Protein AF-A0A7W1V692-F1 (afdb_monomer)

pLDDT: mean 89.04, std 7.72, range [63.91, 97.75]

Solvent-accessible surface area (backbone atoms only — not comparable to full-atom values): 4303 Å² total; per-residue (Å²): 112,71,87,75,35,94,90,46,84,87,80,73,99,79,73,60,77,89,77,35,76,56,87,85,51,88,48,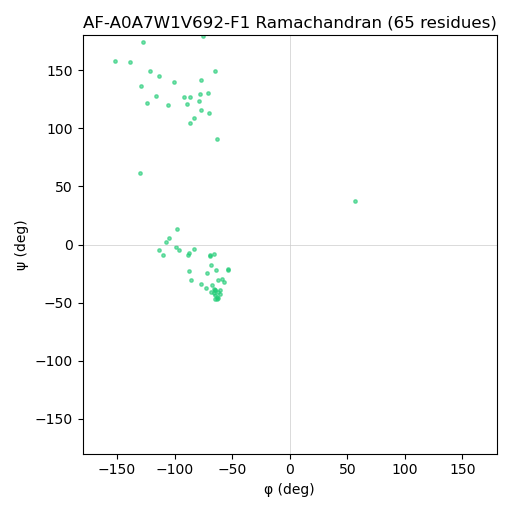85,82,42,52,61,56,40,44,48,26,45,56,23,43,77,69,79,41,61,30,76,35,81,48,65,68,57,25,68,72,40,60,89,31,30,42,67,54,84,132

Secondary structure (DSSP, 8-state):
-GGG-TT-----S-S-GGGS--TT--SGGGHHHHHHHHHHHHTT--EEES-HHHHHHSTTTEEEPP-

Structure (mmCIF, N/CA/C/O backbone):
data_AF-A0A7W1V692-F1
#
_entry.id   AF-A0A7W1V692-F1
#
loop_
_atom_site.group_PDB
_atom_site.id
_atom_site.type_symbol
_atom_site.label_atom_id
_atom_site.label_alt_id
_atom_site.label_comp_id
_atom_site.label_asym_id
_atom_site.label_entity_id
_atom_site.label_seq_id
_atom_site.pdbx_PDB_ins_code
_atom_site.Cartn_x
_atom_site.Cartn_y
_atom_site.Cartn_z
_atom_site.occupancy
_atom_site.B_iso_or_equiv
_atom_site.auth_seq_id
_atom_site.auth_comp_id
_atom_site.auth_asym_id
_atom_site.auth_atom_id
_atom_site.pdbx_PDB_model_num
ATOM 1 N N . MET A 1 1 ? 13.901 15.171 -12.348 1.00 63.91 1 MET A N 1
ATOM 2 C CA . MET A 1 1 ? 12.529 14.701 -12.066 1.00 63.91 1 MET A CA 1
ATOM 3 C C . MET A 1 1 ? 12.639 13.437 -11.221 1.00 63.91 1 MET A C 1
ATOM 5 O O . MET A 1 1 ? 13.557 12.668 -11.469 1.00 63.91 1 MET A O 1
ATOM 9 N N . LEU A 1 2 ? 11.783 13.221 -10.217 1.00 69.38 2 LEU A N 1
ATOM 10 C CA . LEU A 1 2 ? 11.910 12.071 -9.298 1.00 69.38 2 LEU A CA 1
ATOM 11 C C . LEU A 1 2 ? 11.898 10.708 -10.020 1.00 69.38 2 LEU A C 1
ATOM 13 O O . LEU A 1 2 ? 12.624 9.809 -9.613 1.00 69.38 2 LEU A O 1
ATOM 17 N N . TYR A 1 3 ? 11.174 10.591 -11.137 1.00 69.69 3 TYR A N 1
ATOM 18 C CA . TYR A 1 3 ? 11.039 9.350 -11.914 1.00 69.69 3 TYR A CA 1
ATOM 19 C C . TYR A 1 3 ? 12.310 8.885 -12.651 1.00 69.69 3 TYR A C 1
ATOM 21 O O . TYR A 1 3 ? 12.327 7.783 -13.181 1.00 69.69 3 TYR A O 1
ATOM 29 N N . THR A 1 4 ? 13.366 9.703 -12.723 1.00 82.19 4 THR A N 1
ATOM 30 C CA . THR A 1 4 ? 14.668 9.300 -13.298 1.00 82.19 4 THR A CA 1
ATOM 31 C C . THR A 1 4 ? 15.747 9.110 -12.238 1.00 82.19 4 THR A C 1
ATOM 33 O O . THR A 1 4 ? 16.911 8.900 -12.572 1.00 82.19 4 THR A O 1
ATOM 36 N N . SER A 1 5 ? 15.409 9.283 -10.959 1.00 88.69 5 SER A N 1
ATOM 37 C CA . SER A 1 5 ? 16.369 9.120 -9.874 1.00 88.69 5 SER A CA 1
ATOM 38 C C . SER A 1 5 ? 16.703 7.636 -9.708 1.00 88.69 5 SER A C 1
ATOM 40 O O . SER A 1 5 ? 15.778 6.852 -9.527 1.00 88.69 5 SER A O 1
ATOM 42 N N . PRO A 1 6 ? 17.984 7.230 -9.641 1.00 89.81 6 PRO A N 1
ATOM 43 C CA . PRO A 1 6 ? 18.347 5.836 -9.361 1.00 89.81 6 PRO A CA 1
ATOM 44 C C . PRO A 1 6 ? 17.946 5.389 -7.943 1.00 89.81 6 PRO A C 1
ATOM 46 O O . PRO A 1 6 ? 18.068 4.220 -7.604 1.00 89.81 6 PRO A O 1
ATOM 49 N N . ARG A 1 7 ? 17.493 6.324 -7.096 1.00 88.81 7 ARG A N 1
ATOM 50 C CA . ARG A 1 7 ? 16.989 6.063 -5.741 1.00 88.81 7 ARG A CA 1
ATOM 51 C C . ARG A 1 7 ? 15.490 5.752 -5.703 1.00 88.81 7 ARG A C 1
ATOM 53 O O . ARG A 1 7 ? 14.984 5.453 -4.628 1.00 88.81 7 ARG A O 1
ATOM 60 N N . CYS A 1 8 ? 14.781 5.919 -6.817 1.00 89.12 8 CYS A N 1
ATOM 61 C CA . CYS A 1 8 ? 13.338 5.737 -6.896 1.00 89.12 8 CYS A CA 1
ATOM 62 C C . CYS A 1 8 ? 13.032 4.710 -7.982 1.00 89.12 8 CYS A C 1
ATOM 64 O O . CYS A 1 8 ? 13.378 4.909 -9.143 1.00 89.12 8 CYS A O 1
ATOM 66 N N . GLU A 1 9 ? 12.356 3.637 -7.599 1.00 91.50 9 GLU A N 1
ATOM 67 C CA . GLU A 1 9 ? 11.817 2.655 -8.529 1.00 91.50 9 GLU A CA 1
ATOM 68 C C . GLU A 1 9 ? 10.322 2.918 -8.727 1.00 91.50 9 GLU A C 1
ATOM 70 O O . GLU A 1 9 ? 9.615 3.279 -7.785 1.00 91.50 9 GLU A O 1
ATOM 75 N N . PHE A 1 10 ? 9.846 2.779 -9.964 1.00 91.19 10 PHE A N 1
ATOM 76 C CA . PHE A 1 10 ? 8.423 2.871 -10.268 1.00 91.19 10 PHE A CA 1
ATOM 77 C C . PHE A 1 10 ? 7.790 1.482 -10.214 1.00 91.19 10 PHE A C 1
ATOM 79 O O . PHE A 1 10 ? 8.229 0.577 -10.923 1.00 91.19 10 PHE A O 1
ATOM 86 N N . TRP A 1 11 ? 6.717 1.344 -9.439 1.00 93.56 11 TRP A N 1
ATOM 87 C CA . TRP A 1 11 ? 5.898 0.137 -9.417 1.00 93.56 11 TRP A CA 1
ATOM 88 C C . TRP A 1 11 ? 4.572 0.394 -10.148 1.00 93.56 11 TRP A C 1
ATOM 90 O O . TRP A 1 11 ? 3.836 1.304 -9.757 1.00 93.56 11 TRP A O 1
ATOM 100 N N . PRO A 1 12 ? 4.270 -0.355 -11.227 1.00 93.56 12 PRO A N 1
ATOM 101 C CA . PRO A 1 12 ? 3.004 -0.233 -11.942 1.00 93.56 12 PRO A CA 1
ATOM 102 C C . PRO A 1 12 ? 1.854 -0.882 -11.156 1.00 93.56 12 PRO A C 1
ATOM 104 O O . PRO A 1 12 ? 2.062 -1.475 -10.098 1.00 93.56 12 PRO A O 1
ATOM 107 N N . ASP A 1 13 ? 0.641 -0.814 -11.711 1.00 93.25 13 ASP A N 1
ATOM 108 C CA . ASP A 1 13 ? -0.482 -1.650 -11.273 1.00 93.25 13 ASP A CA 1
ATOM 109 C C . ASP A 1 13 ? -0.152 -3.129 -11.534 1.00 93.25 13 ASP A C 1
ATOM 111 O O . ASP A 1 13 ? -0.327 -3.639 -12.642 1.00 93.25 13 ASP A O 1
ATOM 115 N N . ALA A 1 14 ? 0.446 -3.775 -10.535 1.00 93.12 14 ALA A N 1
ATOM 116 C CA . ALA A 1 14 ? 1.076 -5.084 -10.677 1.00 93.12 14 ALA A CA 1
ATOM 117 C C . ALA A 1 14 ? 0.317 -6.210 -9.959 1.00 93.12 14 ALA A C 1
ATOM 119 O O . ALA A 1 14 ? 0.649 -7.381 -10.151 1.00 93.12 14 ALA A O 1
ATOM 120 N N . ILE A 1 15 ? -0.689 -5.877 -9.145 1.00 93.81 15 ILE A N 1
ATOM 121 C CA . ILE A 1 15 ? -1.472 -6.850 -8.377 1.00 93.81 15 ILE A CA 1
ATOM 122 C C . ILE A 1 15 ? -2.953 -6.768 -8.728 1.00 93.81 15 ILE A C 1
ATOM 124 O O . ILE A 1 15 ? -3.492 -5.712 -9.042 1.00 93.81 15 ILE A O 1
ATOM 128 N N . SER A 1 16 ? -3.651 -7.899 -8.643 1.00 89.62 16 SER A N 1
ATOM 129 C CA . SER A 1 16 ? -5.101 -7.894 -8.803 1.00 89.62 16 SER A CA 1
ATOM 130 C C . SER A 1 16 ? -5.772 -7.372 -7.536 1.00 89.62 16 SER A C 1
ATOM 132 O O . SER A 1 16 ? -5.431 -7.800 -6.438 1.00 89.62 16 SER A O 1
ATOM 134 N N . TYR A 1 17 ? -6.846 -6.590 -7.682 1.00 83.06 17 TYR A N 1
ATOM 135 C CA . TYR A 1 17 ? -7.733 -6.239 -6.564 1.00 83.06 17 TYR A CA 1
ATOM 136 C C . TYR A 1 17 ? -8.270 -7.450 -5.785 1.00 83.06 17 TYR A C 1
ATOM 138 O O . TYR A 1 17 ? -8.632 -7.313 -4.625 1.00 83.06 17 TYR A O 1
ATOM 146 N N . ARG A 1 18 ? -8.298 -8.649 -6.385 1.00 82.88 18 ARG A N 1
ATOM 147 C CA . ARG A 1 18 ? -8.677 -9.890 -5.684 1.00 82.88 18 ARG A CA 1
ATOM 148 C C . ARG A 1 18 ? -7.664 -10.342 -4.629 1.00 82.88 18 ARG A C 1
ATOM 150 O O . ARG A 1 18 ? -7.990 -11.199 -3.821 1.00 82.88 18 ARG A O 1
ATOM 157 N N . GLN A 1 19 ? -6.439 -9.831 -4.696 1.00 80.25 19 GLN A N 1
ATOM 158 C CA . GLN A 1 19 ? -5.353 -10.134 -3.764 1.00 80.25 19 GLN A CA 1
ATOM 159 C C . GLN A 1 19 ? -5.240 -9.076 -2.660 1.00 80.25 19 GLN A C 1
ATOM 161 O O . GLN A 1 19 ? -4.424 -9.228 -1.758 1.00 80.25 19 GLN A O 1
ATOM 166 N N . VAL A 1 20 ? -6.038 -8.007 -2.743 1.00 85.56 20 VAL A N 1
ATOM 167 C CA . VAL A 1 20 ? -6.084 -6.942 -1.745 1.00 85.56 20 VAL A CA 1
ATOM 168 C C . VAL A 1 20 ? -7.071 -7.352 -0.663 1.00 85.56 20 VAL A C 1
ATOM 170 O O . VAL A 1 20 ? -8.224 -7.667 -0.958 1.00 85.56 20 VAL A O 1
ATOM 173 N N . ASP A 1 21 ? -6.622 -7.329 0.587 1.00 81.44 21 ASP A N 1
ATOM 174 C CA . ASP A 1 21 ? -7.520 -7.444 1.726 1.00 81.44 21 ASP A CA 1
ATOM 175 C C . ASP A 1 21 ? -8.352 -6.158 1.845 1.00 81.44 21 ASP A C 1
ATOM 177 O O . ASP A 1 21 ? -7.835 -5.070 2.108 1.00 81.44 21 ASP A O 1
ATOM 181 N N . LEU A 1 22 ? -9.655 -6.293 1.609 1.00 82.62 22 LEU A N 1
ATOM 182 C CA . LEU A 1 22 ? -10.621 -5.204 1.691 1.00 82.62 22 LEU A CA 1
ATOM 183 C C . LEU A 1 22 ? -11.478 -5.282 2.962 1.00 82.62 22 LEU A C 1
ATOM 185 O O . LEU A 1 22 ? -12.384 -4.466 3.107 1.00 82.62 22 LEU A O 1
ATOM 189 N N . GLU A 1 23 ? -11.221 -6.212 3.891 1.00 79.56 23 GLU A N 1
ATOM 190 C CA . GLU A 1 23 ? -12.010 -6.349 5.129 1.00 79.56 23 GLU A CA 1
ATOM 191 C C . GLU A 1 23 ? -11.987 -5.066 5.974 1.00 79.56 23 GLU A C 1
ATOM 193 O O . GLU A 1 23 ? -12.962 -4.724 6.642 1.00 79.56 23 GLU A O 1
ATOM 198 N N . HIS A 1 24 ? -10.898 -4.302 5.877 1.00 71.19 24 HIS A N 1
ATOM 199 C CA . HIS A 1 24 ? -10.695 -3.033 6.575 1.00 71.19 24 HIS A CA 1
ATOM 200 C C . HIS A 1 24 ? -11.339 -1.824 5.860 1.00 71.19 24 HIS A C 1
ATOM 202 O O . HIS A 1 24 ? -11.306 -0.704 6.378 1.00 71.19 24 HIS A O 1
ATOM 208 N N . VAL A 1 25 ? -11.925 -2.017 4.671 1.00 79.19 25 VAL A N 1
ATOM 209 C CA . VAL A 1 25 ? -12.535 -0.953 3.860 1.00 79.19 25 VAL A CA 1
ATOM 210 C C . VAL A 1 25 ? -13.989 -0.746 4.281 1.00 79.19 25 VAL A C 1
ATOM 212 O O . VAL A 1 25 ? -14.893 -1.493 3.917 1.00 79.19 25 VAL A O 1
ATOM 215 N N . VAL A 1 26 ? -14.227 0.335 5.020 1.00 78.88 26 VAL A N 1
ATOM 216 C CA . VAL A 1 26 ? -15.551 0.760 5.501 1.00 78.88 26 VAL A CA 1
ATOM 217 C C . VAL A 1 26 ? -16.266 1.642 4.469 1.00 78.88 26 VAL A C 1
ATOM 219 O O . VAL A 1 26 ? -17.493 1.732 4.455 1.00 78.88 26 VAL A O 1
ATOM 222 N N . GLY A 1 27 ? -15.523 2.291 3.568 1.00 80.19 27 GLY A N 1
ATOM 223 C CA . GLY A 1 27 ? -16.098 3.128 2.517 1.00 80.19 27 GLY A CA 1
ATOM 224 C C . GLY A 1 27 ? -15.235 3.219 1.266 1.00 80.19 27 GLY A C 1
ATOM 225 O O . GLY A 1 27 ? -14.019 3.058 1.310 1.00 80.19 27 GLY A O 1
ATOM 226 N N . HIS A 1 28 ? -15.870 3.558 0.139 1.00 79.81 28 HIS A N 1
ATOM 227 C CA . HIS A 1 28 ? -15.247 3.574 -1.194 1.00 79.81 28 HIS A CA 1
ATOM 228 C C . HIS A 1 28 ? -13.959 4.414 -1.297 1.00 79.81 28 HIS A C 1
ATOM 230 O O . HIS A 1 28 ? -13.157 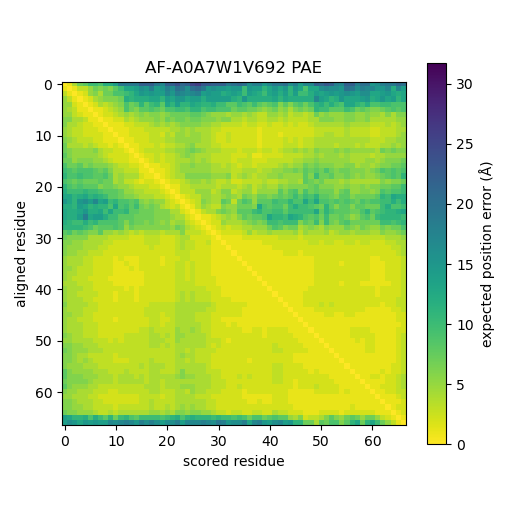4.200 -2.200 1.00 79.81 28 HIS A O 1
ATOM 236 N N . ARG A 1 29 ? -13.745 5.372 -0.385 1.00 78.38 29 ARG A N 1
ATOM 237 C CA . ARG A 1 29 ? -12.546 6.222 -0.365 1.00 78.38 29 ARG A CA 1
ATOM 238 C C . ARG A 1 29 ? -11.283 5.476 0.072 1.00 78.38 29 ARG A C 1
ATOM 240 O O . ARG A 1 29 ? -10.206 5.891 -0.319 1.00 78.38 29 ARG A O 1
ATOM 247 N N . GLN A 1 30 ? -11.418 4.384 0.824 1.00 85.94 30 GLN A N 1
ATOM 248 C CA . GLN A 1 30 ? -10.288 3.612 1.355 1.00 85.94 30 GLN A CA 1
ATOM 249 C C . GLN A 1 30 ? -9.796 2.529 0.381 1.00 85.94 30 GLN A C 1
ATOM 251 O O . GLN A 1 30 ? -8.777 1.896 0.630 1.00 85.94 30 GLN A O 1
ATOM 256 N N . VAL A 1 31 ? -10.501 2.305 -0.736 1.00 88.31 31 VAL A N 1
ATOM 257 C CA . VAL A 1 31 ? -10.155 1.256 -1.712 1.00 88.31 31 VAL A CA 1
ATOM 258 C C . VAL A 1 31 ? -8.780 1.506 -2.334 1.00 88.31 31 VAL A C 1
ATOM 260 O O . VAL A 1 31 ? -7.997 0.574 -2.498 1.00 88.31 31 VAL A O 1
ATOM 263 N N . THR A 1 32 ? -8.469 2.763 -2.660 1.00 90.50 32 THR A N 1
ATOM 264 C CA . THR A 1 32 ? -7.154 3.138 -3.195 1.00 90.50 32 THR A CA 1
ATOM 265 C C . THR A 1 32 ? -6.057 2.918 -2.161 1.00 90.50 32 THR A C 1
ATOM 267 O O . THR A 1 32 ? -5.015 2.364 -2.490 1.00 90.50 32 THR A O 1
ATOM 270 N N . ASP A 1 33 ? -6.302 3.298 -0.910 1.00 91.25 33 ASP A N 1
ATOM 271 C CA . ASP A 1 33 ? -5.313 3.168 0.158 1.00 91.25 33 ASP A CA 1
ATOM 272 C C . ASP A 1 33 ? -5.008 1.700 0.471 1.00 91.25 33 ASP A C 1
ATOM 274 O O . ASP A 1 33 ? -3.843 1.323 0.593 1.00 91.25 33 ASP A O 1
ATOM 278 N N . ALA A 1 34 ? -6.044 0.854 0.512 1.00 91.44 34 ALA A N 1
ATOM 279 C CA . ALA A 1 34 ? -5.897 -0.590 0.670 1.00 91.44 34 ALA A CA 1
ATOM 280 C C . ALA A 1 34 ? -5.085 -1.200 -0.481 1.00 91.44 34 ALA A C 1
ATOM 282 O O . ALA A 1 34 ? -4.184 -2.006 -0.253 1.00 91.44 34 ALA A O 1
ATOM 283 N N . TYR A 1 35 ? -5.352 -0.770 -1.719 1.00 94.00 35 TYR A N 1
ATOM 284 C CA . TYR A 1 35 ? -4.578 -1.209 -2.876 1.00 94.00 35 TYR A CA 1
ATOM 285 C C . TYR A 1 35 ? -3.104 -0.790 -2.777 1.00 94.00 35 TYR A C 1
ATOM 287 O O . TYR A 1 35 ? -2.220 -1.610 -3.005 1.00 94.00 35 TYR A O 1
ATOM 295 N N . LEU A 1 36 ? -2.818 0.462 -2.409 1.00 95.06 36 LEU A N 1
ATOM 296 C CA . LEU A 1 36 ? -1.443 0.958 -2.291 1.00 95.06 36 LEU A CA 1
ATOM 297 C C . LEU A 1 36 ? -0.666 0.261 -1.168 1.00 95.06 36 LEU A C 1
ATOM 299 O O . LEU A 1 36 ? 0.514 -0.043 -1.349 1.00 95.06 36 LEU A O 1
ATOM 303 N N . ALA A 1 37 ? -1.317 -0.030 -0.039 1.00 94.69 37 ALA A N 1
ATOM 304 C CA . ALA A 1 37 ? -0.721 -0.812 1.040 1.00 94.69 37 ALA A CA 1
ATOM 305 C C . ALA A 1 37 ? -0.400 -2.241 0.572 1.00 94.69 37 ALA A C 1
ATOM 307 O O . ALA A 1 37 ? 0.716 -2.719 0.768 1.00 94.69 37 ALA A O 1
ATOM 308 N N . ALA A 1 38 ? -1.328 -2.889 -0.137 1.00 94.62 38 ALA A N 1
ATOM 309 C CA . ALA A 1 38 ? -1.113 -4.222 -0.695 1.00 94.62 38 ALA A CA 1
ATOM 310 C C . ALA A 1 38 ? -0.010 -4.250 -1.770 1.00 94.62 38 ALA A C 1
ATOM 312 O O . ALA A 1 38 ? 0.796 -5.180 -1.795 1.00 94.62 38 ALA A O 1
ATOM 313 N N . LEU A 1 39 ? 0.074 -3.227 -2.629 1.00 96.25 39 LEU A N 1
ATOM 314 C CA . LEU A 1 39 ? 1.133 -3.100 -3.634 1.00 96.25 39 LEU A CA 1
ATOM 315 C C . LEU A 1 39 ? 2.510 -2.911 -2.981 1.00 96.25 39 LEU A C 1
ATOM 317 O O . LEU A 1 39 ? 3.501 -3.479 -3.441 1.00 96.25 39 LEU A O 1
ATOM 321 N N . ALA A 1 40 ? 2.592 -2.140 -1.894 1.00 96.06 40 ALA A N 1
ATOM 322 C CA . ALA A 1 40 ? 3.827 -2.016 -1.125 1.00 96.06 40 ALA A CA 1
ATOM 323 C C . ALA A 1 40 ? 4.207 -3.359 -0.480 1.00 96.06 40 ALA A C 1
ATOM 325 O O . ALA A 1 40 ? 5.339 -3.821 -0.645 1.00 96.06 40 ALA A O 1
ATOM 326 N N . ALA A 1 41 ? 3.249 -4.035 0.160 1.00 94.38 41 ALA A N 1
ATOM 327 C CA . ALA A 1 41 ? 3.463 -5.330 0.796 1.00 94.38 41 ALA A CA 1
ATOM 328 C C . ALA A 1 41 ? 3.915 -6.411 -0.203 1.00 94.38 41 ALA A C 1
ATOM 330 O O . ALA A 1 41 ? 4.839 -7.169 0.095 1.00 94.38 41 ALA A O 1
ATOM 331 N N . SER A 1 42 ? 3.362 -6.446 -1.425 1.00 95.12 42 SER A N 1
ATOM 332 C CA . SER A 1 42 ? 3.800 -7.388 -2.470 1.00 95.12 42 SER A CA 1
ATOM 333 C C . SER A 1 42 ? 5.249 -7.171 -2.918 1.00 95.12 42 SER A C 1
ATOM 335 O O . SER A 1 42 ? 5.875 -8.088 -3.444 1.00 95.12 42 SER A O 1
ATOM 337 N N . ASN A 1 43 ? 5.787 -5.970 -2.693 1.00 95.50 43 ASN A N 1
ATOM 338 C CA . ASN A 1 43 ? 7.184 -5.616 -2.935 1.00 95.50 43 ASN A CA 1
ATOM 339 C C . ASN A 1 43 ? 8.043 -5.676 -1.653 1.00 95.50 43 ASN A C 1
ATOM 341 O O . ASN A 1 43 ? 9.177 -5.203 -1.653 1.00 95.50 43 ASN A O 1
ATOM 345 N N . ASN A 1 44 ? 7.539 -6.282 -0.569 1.00 95.31 44 ASN A N 1
ATOM 346 C CA . ASN A 1 44 ? 8.191 -6.352 0.747 1.00 95.31 44 ASN A CA 1
ATOM 347 C C . ASN A 1 44 ? 8.539 -4.966 1.325 1.00 95.31 44 ASN A C 1
AT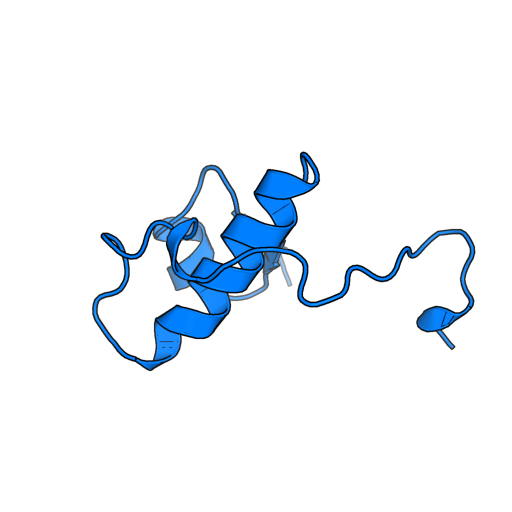OM 349 O O . ASN A 1 44 ? 9.589 -4.780 1.944 1.00 95.31 44 ASN A O 1
ATOM 353 N N . ALA A 1 45 ? 7.662 -3.987 1.105 1.00 96.44 45 ALA A N 1
ATOM 354 C CA . ALA A 1 45 ? 7.814 -2.608 1.549 1.00 96.44 45 ALA A CA 1
ATOM 355 C C . ALA A 1 45 ? 6.586 -2.123 2.336 1.00 96.44 45 ALA A C 1
ATOM 357 O O . ALA A 1 45 ? 5.574 -2.813 2.431 1.00 96.44 45 ALA A O 1
ATOM 358 N N . LEU A 1 46 ? 6.688 -0.911 2.888 1.00 97.25 46 LEU A N 1
ATOM 359 C CA . LEU A 1 46 ? 5.610 -0.228 3.606 1.00 97.25 46 LEU A CA 1
ATOM 360 C C . LEU A 1 46 ? 5.155 1.008 2.830 1.00 97.25 46 LEU A C 1
ATOM 362 O O . LEU A 1 46 ? 5.977 1.724 2.249 1.00 97.25 46 LEU A O 1
ATOM 366 N N . LEU A 1 47 ? 3.860 1.305 2.881 1.00 96.56 47 LEU A N 1
ATOM 367 C CA . LEU A 1 47 ? 3.313 2.553 2.364 1.00 96.56 47 LEU A CA 1
ATOM 368 C C . LEU A 1 47 ? 3.597 3.695 3.350 1.00 96.56 47 LEU A C 1
ATOM 370 O O . LEU A 1 47 ? 3.077 3.717 4.463 1.00 96.56 47 LEU A O 1
ATOM 374 N N . ALA A 1 48 ? 4.395 4.677 2.940 1.00 96.69 48 ALA A N 1
ATOM 375 C CA . ALA A 1 48 ? 4.565 5.916 3.695 1.00 96.69 48 ALA A CA 1
ATOM 376 C C . ALA A 1 48 ? 3.370 6.854 3.470 1.00 96.69 48 ALA A C 1
ATOM 378 O O . ALA A 1 48 ? 3.013 7.137 2.326 1.00 96.69 48 ALA A O 1
ATOM 379 N N . THR A 1 49 ? 2.771 7.369 4.545 1.00 95.38 49 THR A N 1
ATOM 380 C CA . THR A 1 49 ? 1.599 8.252 4.466 1.00 95.38 49 THR A CA 1
ATOM 381 C C . THR A 1 49 ? 1.673 9.418 5.450 1.00 95.38 49 THR A C 1
ATOM 383 O O . THR A 1 49 ? 2.342 9.340 6.476 1.00 95.38 49 THR A O 1
ATOM 386 N 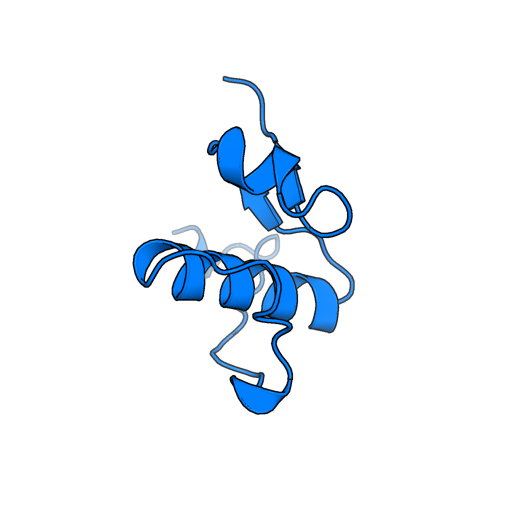N . PHE A 1 50 ? 0.943 10.494 5.152 1.00 95.94 50 PHE A N 1
ATOM 387 C CA . PHE A 1 50 ? 0.617 11.563 6.106 1.00 95.94 50 PHE A CA 1
ATOM 388 C C . PHE A 1 50 ? -0.796 11.409 6.695 1.00 95.94 50 PHE A C 1
ATOM 390 O O . PHE A 1 50 ? -1.211 12.219 7.523 1.00 95.94 50 PHE A O 1
ATOM 397 N N . ASP A 1 51 ? -1.549 10.397 6.258 1.00 93.19 51 ASP A N 1
ATOM 398 C CA . ASP A 1 51 ? -2.880 10.091 6.769 1.00 93.19 51 ASP A CA 1
ATOM 399 C C . ASP A 1 51 ? -2.778 9.249 8.048 1.00 93.19 51 ASP A C 1
ATOM 401 O O . ASP A 1 51 ? -2.419 8.068 8.037 1.00 93.19 51 ASP A O 1
ATOM 405 N N . GLN A 1 52 ? -3.113 9.874 9.173 1.00 93.88 52 GLN A N 1
ATOM 406 C CA . GLN A 1 52 ? -3.098 9.222 10.475 1.00 93.88 52 GLN A CA 1
ATOM 407 C C . GLN A 1 52 ? -4.171 8.129 10.605 1.00 93.88 52 GLN A C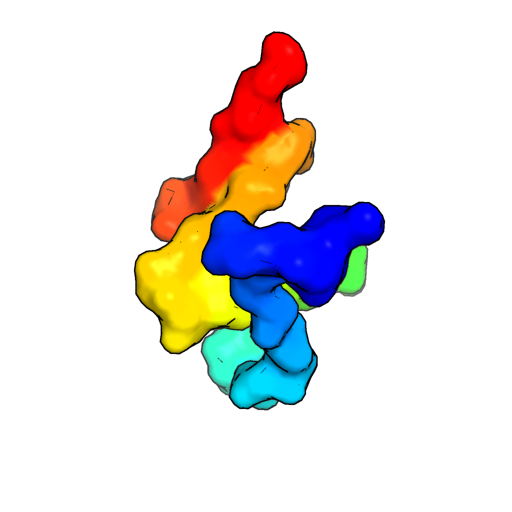 1
ATOM 409 O O . GLN A 1 52 ? -3.922 7.124 11.269 1.00 93.88 52 GLN A O 1
ATOM 414 N N . ALA A 1 53 ? -5.345 8.300 9.993 1.00 91.06 53 ALA A N 1
ATOM 415 C CA . ALA A 1 53 ? -6.412 7.307 10.063 1.00 91.06 53 AL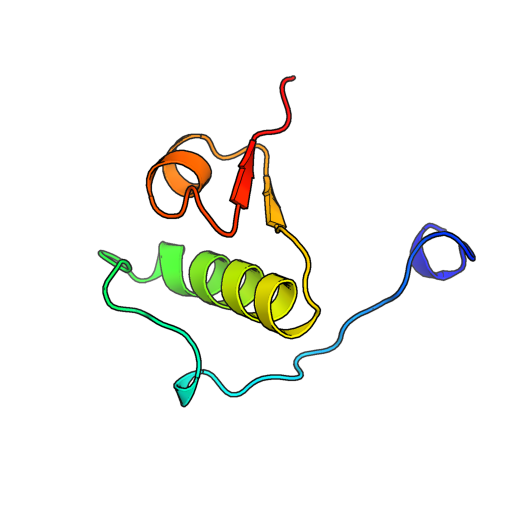A A CA 1
ATOM 416 C C . ALA A 1 53 ? -6.017 6.034 9.303 1.00 91.06 53 ALA A C 1
ATOM 418 O O . ALA A 1 53 ? -6.221 4.933 9.811 1.00 91.06 53 ALA A O 1
ATOM 419 N N . LEU A 1 54 ? -5.375 6.178 8.140 1.00 91.50 54 LEU A N 1
ATOM 420 C CA . LEU A 1 54 ? -4.858 5.042 7.376 1.00 91.50 54 LEU A CA 1
ATOM 421 C C . LEU A 1 54 ? -3.769 4.280 8.144 1.00 91.50 54 LEU A C 1
ATOM 423 O O . LEU A 1 54 ? -3.834 3.057 8.255 1.00 91.50 54 LEU A O 1
ATOM 427 N N . ALA A 1 55 ? -2.800 4.997 8.722 1.00 93.81 55 ALA A N 1
ATOM 428 C CA . ALA A 1 55 ? -1.730 4.379 9.505 1.00 93.81 55 AL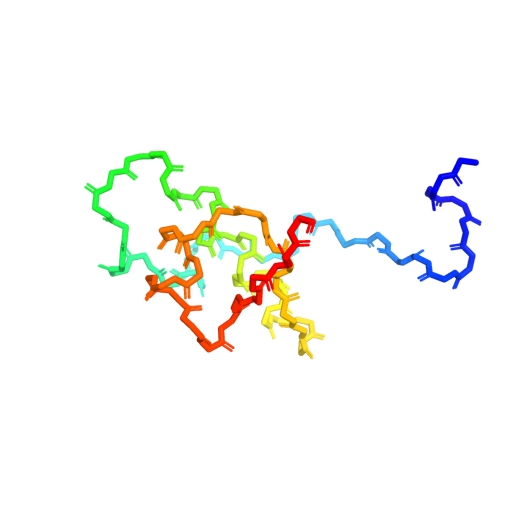A A CA 1
ATOM 429 C C . ALA A 1 55 ? -2.252 3.633 10.747 1.00 93.81 55 ALA A C 1
ATOM 431 O O . ALA A 1 55 ? -1.666 2.637 11.163 1.00 93.81 55 ALA A O 1
ATOM 432 N N . GLN A 1 56 ? -3.361 4.091 11.335 1.00 91.88 56 GLN A N 1
ATOM 433 C CA . GLN A 1 56 ? -4.021 3.393 12.442 1.00 91.88 56 GLN A CA 1
ATOM 434 C C . GLN A 1 56 ? -4.838 2.181 11.982 1.00 91.88 56 GLN A C 1
ATOM 436 O O . GLN A 1 56 ? -4.914 1.198 12.715 1.00 91.88 56 GLN A O 1
ATOM 441 N N . ALA A 1 57 ? -5.445 2.243 10.795 1.00 88.44 57 ALA A N 1
ATOM 442 C CA . ALA A 1 57 ? -6.254 1.158 10.250 1.00 88.44 57 ALA A CA 1
ATOM 443 C C . ALA A 1 57 ? -5.404 -0.035 9.783 1.00 88.44 57 ALA A C 1
ATOM 445 O O . ALA A 1 57 ? -5.813 -1.177 9.978 1.00 88.44 57 ALA A O 1
ATOM 446 N N . VAL A 1 58 ? -4.223 0.219 9.203 1.00 90.06 58 VAL A N 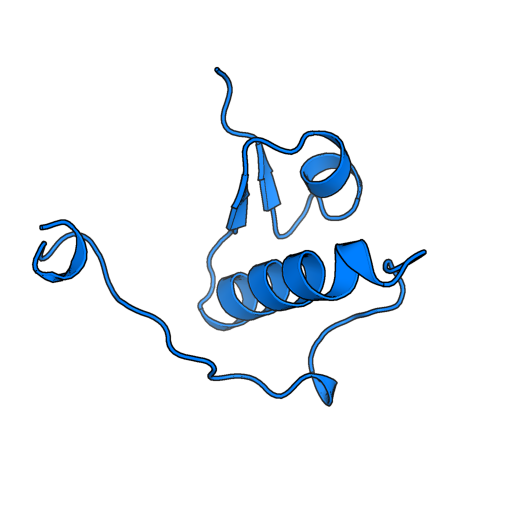1
ATOM 447 C CA . VAL A 1 58 ? -3.347 -0.823 8.632 1.00 90.06 58 VAL A CA 1
ATOM 448 C C . VAL A 1 58 ? -1.896 -0.678 9.136 1.00 90.06 58 VAL A C 1
ATOM 450 O O . VAL A 1 58 ? -0.967 -0.481 8.353 1.00 90.06 58 VAL A O 1
ATOM 453 N N . PRO A 1 59 ? -1.649 -0.784 10.456 1.00 92.31 59 PRO A N 1
ATOM 454 C CA . PRO A 1 59 ? -0.360 -0.434 11.066 1.00 92.31 59 PRO A CA 1
ATOM 455 C C . PRO A 1 59 ? 0.795 -1.384 10.715 1.00 92.31 59 PRO A C 1
ATOM 457 O O . PRO A 1 59 ? 1.939 -1.116 11.076 1.00 92.31 59 PRO A O 1
ATOM 460 N N . ARG A 1 60 ? 0.513 -2.521 10.064 1.00 93.44 60 ARG A N 1
ATOM 461 C CA . ARG A 1 60 ? 1.538 -3.478 9.617 1.00 93.44 60 ARG A CA 1
ATOM 462 C C . ARG A 1 60 ? 2.127 -3.129 8.256 1.00 93.44 60 ARG A C 1
ATOM 464 O O . ARG A 1 60 ? 3.300 -3.410 8.048 1.00 93.44 60 ARG A O 1
ATOM 471 N N . ASP A 1 61 ? 1.339 -2.496 7.390 1.00 94.06 61 ASP A N 1
ATOM 472 C CA . ASP A 1 61 ? 1.696 -2.246 5.988 1.00 94.06 61 ASP A CA 1
ATOM 473 C C . ASP A 1 61 ? 1.882 -0.749 5.686 1.00 94.06 61 ASP A C 1
ATOM 475 O O . ASP A 1 61 ? 2.282 -0.368 4.585 1.00 94.06 61 ASP A O 1
ATOM 479 N N . VAL A 1 62 ? 1.618 0.118 6.671 1.00 96.06 62 VAL A N 1
ATOM 480 C CA . VAL A 1 62 ? 1.641 1.578 6.531 1.00 96.06 62 VAL A CA 1
ATOM 481 C C . VAL A 1 62 ? 2.501 2.220 7.623 1.00 96.06 62 VAL A C 1
ATOM 483 O O . VAL A 1 62 ? 2.386 1.884 8.800 1.00 96.06 62 VAL A O 1
ATOM 486 N N . VAL A 1 63 ? 3.326 3.203 7.246 1.00 97.75 63 VAL A N 1
ATOM 487 C CA . VAL A 1 63 ? 4.111 4.037 8.169 1.00 97.75 63 VAL A CA 1
ATOM 488 C C . VAL A 1 63 ? 3.676 5.502 8.089 1.00 97.75 63 VAL A C 1
ATOM 490 O O . VAL A 1 63 ? 3.627 6.098 7.012 1.00 97.75 63 VAL A O 1
ATOM 493 N N . LEU A 1 64 ? 3.369 6.100 9.243 1.00 97.56 64 LEU A N 1
ATOM 494 C CA . LEU A 1 64 ? 3.053 7.525 9.342 1.00 97.56 64 LEU A CA 1
ATOM 495 C C . LEU A 1 64 ? 4.343 8.349 9.310 1.00 97.56 64 LEU A C 1
ATOM 497 O O . LEU A 1 64 ? 5.219 8.177 10.159 1.00 97.56 64 LEU A O 1
ATOM 501 N N . ILE A 1 65 ? 4.439 9.277 8.364 1.00 97.06 65 ILE A N 1
ATOM 502 C CA . ILE A 1 65 ? 5.523 10.252 8.306 1.00 97.06 65 ILE A CA 1
ATOM 503 C C . ILE A 1 65 ? 5.104 11.485 9.119 1.00 97.06 65 ILE A C 1
ATOM 505 O O . ILE A 1 65 ? 4.067 12.085 8.819 1.00 97.06 65 ILE A O 1
ATOM 509 N N . PRO A 1 66 ? 5.863 11.874 10.160 1.00 86.50 66 PRO A N 1
ATOM 510 C CA . PRO A 1 66 ? 5.585 13.097 10.899 1.00 86.50 66 PRO A CA 1
ATOM 511 C C . PRO A 1 66 ? 5.786 14.320 9.997 1.00 86.50 66 PRO A C 1
ATOM 513 O O . PRO A 1 66 ? 6.599 14.299 9.071 1.00 86.50 66 PRO A O 1
ATOM 516 N N . ARG A 1 67 ? 5.016 1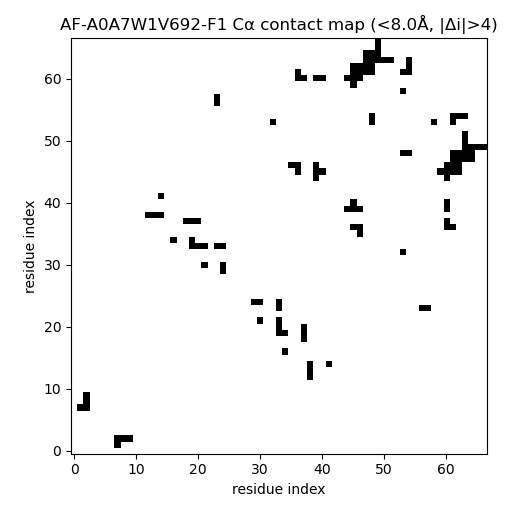5.374 10.266 1.00 76.12 67 ARG A N 1
ATOM 517 C CA . ARG A 1 67 ? 5.159 16.664 9.586 1.00 76.12 67 ARG A CA 1
ATOM 518 C C . ARG A 1 67 ? 6.420 17.405 10.003 1.00 76.12 67 ARG A C 1
ATOM 520 O O . ARG A 1 67 ? 6.772 17.321 11.200 1.00 76.12 67 ARG A O 1
#

Mean predicted aligned error: 4.42 Å

Sequence (67 aa):
MLYTSPRCEFWPDAISYRQVDLEHVVGHRQVTDAYLAALAASNNALLATFDQALAQAVPRDVVLIPR

Nearest PDB structures (foldseek):
  2fe1-assembly1_A-2  TM=7.117E-01  e=1.227E-01  Pyrobaculum aerophilum str. IM2
  7vwo-assembly3_I  TM=6.654E-01  e=1.845E-01  Mycobacterium tuberculosis H37Rv
  5k8j-assembly1_B  TM=6.642E-01  e=4.778E-01  Caulobacter vibrioides CB15
  1y82-assembly2_D  TM=6.010E-01  e=2.132E+00  Pyrococcus furiosus
  2h1o-assembly1_A  TM=6.671E-01  e=2.614E+00  Neisseria gonorrhoeae

Radius of gyration: 12.61 Å; Cα contacts (8 Å, |Δi|>4): 65; chains: 1; bounding box: 34×27×26 Å

Foldseek 3Di:
DQPPDPVDDDDDQPDDLVQFPCVLPPDPVCSVVSSQLSSQVVVVHAAEDCDPVSCVSCVPSHDHDDD